Protein AF-A0A9R1TJY7-F1 (afdb_monomer_lite)

pLDDT: mean 78.3, std 16.75, range [35.12, 98.56]

Sequence (113 aa):
MATNDPQNETTELACVEETLMSLEKLDRASPDLWPEQSVNEFIAQNLPPTDQGSWSTALTSDDLNQLHQLGNLTVTSLIAEVKKLHDEAYQLGLEEAKEMTRGKYLNIFKNNK

Radius of gyration: 27.42 Å; chains: 1; bounding box: 50×41×82 Å

Secondary structure (DSSP, 8-state):
-----THHHHHHHHHHHHHT---------------HHHHHHHHHHHPPP----GGGSPPPHHHHHHHHHHHTS-HHHHHHHHHHHHHHHHHHHHHHHHHHHHHHHTTTT----

Organism: NCBI:txid64838

Foldseek 3Di:
DDDDDPVVVVVVVVVVVVVPDDPDDPPPPPPDPDPPPPVVVVCVVPDDPDPPPCVPPPQDPVNVVVVVVLVPDDPVVNVVVVVVVVVVVVVVVVVVVVVVVVCVVVVVPDDDD

InterPro domains:
  IPR018737 Protein LIN52 [PF10044] (20-110)
  IPR018737 Protein LIN52 [PTHR31489] (9-112)

Structure (mmCIF, N/CA/C/O backbone):
data_AF-A0A9R1TJY7-F1
#
_entry.id   AF-A0A9R1TJY7-F1
#
loop_
_atom_site.group_PDB
_atom_site.id
_atom_site.type_symbol
_atom_site.label_atom_id
_atom_site.label_alt_id
_atom_site.label_comp_id
_atom_site.label_asym_id
_atom_site.label_entity_id
_atom_site.label_seq_id
_atom_site.pdbx_PDB_ins_code
_atom_site.Cartn_x
_atom_site.Cartn_y
_atom_site.Cartn_z
_atom_site.occupancy
_atom_site.B_iso_or_equiv
_atom_site.auth_seq_id
_atom_site.au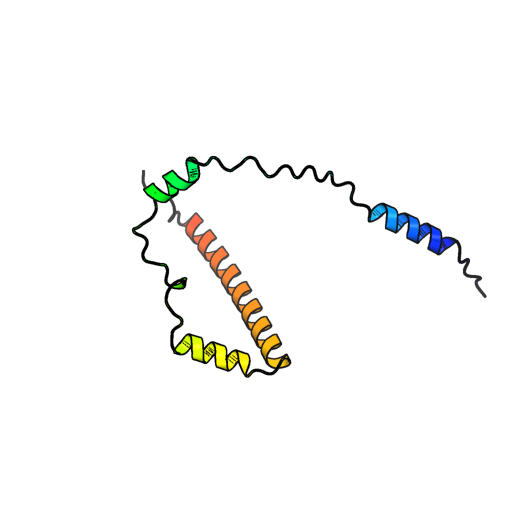th_comp_id
_atom_site.auth_asym_id
_atom_site.auth_atom_id
_atom_site.pdbx_PDB_model_num
ATOM 1 N N . MET A 1 1 ? -26.335 -15.600 -52.153 1.00 35.12 1 MET A N 1
ATOM 2 C CA . MET A 1 1 ? -25.577 -14.334 -52.135 1.00 35.12 1 MET A CA 1
ATOM 3 C C . MET A 1 1 ? -26.470 -13.333 -51.422 1.00 35.12 1 MET A C 1
ATOM 5 O O . MET A 1 1 ? -27.415 -12.855 -52.028 1.00 35.12 1 MET A O 1
ATOM 9 N N . ALA A 1 2 ? -26.311 -13.202 -50.103 1.00 39.84 2 ALA A N 1
ATOM 10 C CA . ALA A 1 2 ? -27.157 -12.333 -49.287 1.00 39.84 2 ALA A CA 1
ATOM 11 C C . ALA A 1 2 ? -26.679 -10.889 -49.467 1.00 39.84 2 ALA A C 1
ATOM 13 O O . ALA A 1 2 ? -25.507 -10.588 -49.251 1.00 39.84 2 ALA A O 1
ATOM 14 N N . THR A 1 3 ? -27.568 -10.037 -49.960 1.00 48.03 3 THR A N 1
ATOM 15 C CA . THR A 1 3 ? -27.356 -8.602 -50.135 1.00 48.03 3 THR A CA 1
ATOM 16 C C . THR A 1 3 ? -27.449 -7.941 -48.762 1.00 48.03 3 THR A C 1
ATOM 18 O O . THR A 1 3 ? -28.542 -7.829 -48.215 1.00 48.03 3 THR A O 1
ATOM 21 N N . ASN A 1 4 ? -26.306 -7.568 -48.181 1.00 53.84 4 ASN A N 1
ATOM 22 C CA . ASN A 1 4 ? -26.259 -6.738 -46.978 1.00 53.84 4 ASN A CA 1
ATOM 23 C C . ASN A 1 4 ? -26.711 -5.321 -47.350 1.00 53.84 4 ASN A C 1
ATOM 25 O O . ASN A 1 4 ? -26.035 -4.645 -48.126 1.00 53.84 4 ASN A O 1
ATOM 29 N N . ASP A 1 5 ? -27.864 -4.911 -46.827 1.00 56.19 5 ASP A N 1
ATOM 30 C CA . ASP A 1 5 ? -28.418 -3.568 -46.987 1.00 56.19 5 ASP A CA 1
ATOM 31 C C . ASP A 1 5 ? -27.690 -2.586 -46.046 1.00 56.19 5 ASP A C 1
ATOM 33 O O . ASP A 1 5 ? -27.774 -2.738 -44.825 1.00 56.19 5 ASP A O 1
ATOM 37 N N . PRO A 1 6 ? -26.995 -1.553 -46.560 1.00 56.09 6 PRO A N 1
ATOM 38 C CA . PRO A 1 6 ? -26.232 -0.608 -45.736 1.00 56.09 6 PRO A CA 1
ATOM 39 C C . PRO A 1 6 ? -27.109 0.341 -44.893 1.00 56.09 6 PRO A C 1
ATOM 41 O O . PRO A 1 6 ? -26.592 1.096 -44.073 1.00 56.09 6 PRO A O 1
ATOM 44 N N . GLN A 1 7 ? -28.436 0.321 -45.064 1.00 52.84 7 GLN A N 1
ATOM 45 C CA . GLN A 1 7 ? -29.358 1.197 -44.325 1.00 52.84 7 GLN A CA 1
ATOM 46 C C . GLN A 1 7 ? -29.675 0.705 -42.901 1.00 52.84 7 GLN A C 1
ATOM 48 O O . GLN A 1 7 ? -30.069 1.511 -42.055 1.00 52.84 7 GLN A O 1
ATOM 53 N N . ASN A 1 8 ? -29.478 -0.586 -42.606 1.00 55.25 8 ASN A N 1
ATOM 54 C CA . ASN A 1 8 ? -29.779 -1.135 -41.281 1.00 55.25 8 ASN A CA 1
ATOM 55 C C . ASN A 1 8 ? -28.752 -0.697 -40.221 1.00 55.25 8 ASN A C 1
ATOM 57 O O . ASN A 1 8 ? -29.132 -0.315 -39.118 1.00 55.25 8 ASN A O 1
ATOM 61 N N . GLU A 1 9 ? -27.464 -0.651 -40.576 1.00 56.22 9 GLU A N 1
ATOM 62 C CA . GLU A 1 9 ? -26.401 -0.257 -39.637 1.00 56.22 9 GLU A CA 1
ATOM 63 C C . GLU A 1 9 ? -26.478 1.227 -39.256 1.00 56.22 9 GLU A C 1
ATOM 65 O O . GLU A 1 9 ? -26.218 1.593 -38.116 1.00 56.22 9 GLU A O 1
ATOM 70 N N . THR A 1 10 ? -26.914 2.096 -40.175 1.00 57.94 10 THR A N 1
ATOM 71 C CA . THR A 1 10 ? -27.036 3.539 -39.888 1.00 57.94 10 THR A CA 1
ATOM 72 C C . THR A 1 10 ? -28.128 3.822 -38.847 1.00 57.94 10 THR A C 1
ATOM 74 O O . THR A 1 10 ? -28.007 4.750 -38.051 1.00 57.94 10 THR A O 1
ATOM 77 N N . THR A 1 11 ? -29.181 2.999 -38.823 1.00 60.34 11 THR A N 1
ATOM 78 C CA . THR A 1 11 ? -30.312 3.150 -37.894 1.00 60.34 11 THR A CA 1
ATOM 79 C C . THR A 1 11 ? -29.969 2.606 -36.502 1.00 60.34 11 THR A C 1
ATOM 81 O O . THR A 1 11 ? -30.319 3.225 -35.499 1.00 60.34 11 THR A O 1
ATOM 84 N N . GLU A 1 12 ? -29.228 1.495 -36.424 1.00 61.81 12 GLU A N 1
ATOM 85 C CA . GLU A 1 12 ? -28.702 0.981 -35.150 1.00 61.81 12 GLU A CA 1
ATOM 86 C C . GLU A 1 12 ? -27.686 1.937 -34.514 1.00 61.81 12 GLU A C 1
ATOM 88 O O . GLU A 1 12 ? -27.738 2.169 -33.307 1.00 61.81 12 GLU A O 1
ATOM 93 N N . LEU A 1 13 ? -26.800 2.542 -35.314 1.00 62.72 13 LEU A N 1
ATOM 94 C CA . LEU A 1 13 ? -25.811 3.502 -34.817 1.00 62.72 13 LEU A CA 1
ATOM 95 C C . LEU A 1 13 ? -26.468 4.750 -34.210 1.00 62.72 13 LEU A C 1
ATOM 97 O O . LEU A 1 13 ? -26.055 5.185 -33.137 1.00 62.72 13 LEU A O 1
ATOM 101 N N . ALA A 1 14 ? -27.528 5.272 -34.836 1.00 66.06 14 ALA A N 1
ATOM 102 C CA . ALA A 1 14 ? -28.286 6.404 -34.301 1.00 66.06 14 ALA A CA 1
ATOM 103 C C . ALA A 1 14 ? -28.976 6.071 -32.960 1.00 66.06 14 ALA A C 1
ATOM 105 O O . ALA A 1 14 ? -29.027 6.906 -32.060 1.00 66.06 14 ALA A O 1
ATOM 106 N N . CYS A 1 15 ? -29.456 4.833 -32.792 1.00 68.19 15 CYS A N 1
ATOM 107 C CA . CYS A 1 15 ? -30.077 4.367 -31.547 1.00 68.19 15 CYS A CA 1
ATOM 108 C C . CYS A 1 15 ? -29.063 4.225 -30.394 1.00 68.19 15 CYS A C 1
ATOM 110 O O . CYS A 1 15 ? -29.378 4.508 -29.232 1.00 68.19 15 CYS A O 1
ATOM 112 N N . VAL A 1 16 ? -27.839 3.781 -30.697 1.00 74.31 16 VAL A N 1
ATOM 113 C CA . VAL A 1 16 ? -26.753 3.695 -29.707 1.00 74.31 16 VAL A CA 1
ATOM 114 C C . VAL A 1 16 ? -26.270 5.091 -29.317 1.00 74.31 16 VAL A C 1
ATOM 116 O O . VAL A 1 16 ? -26.032 5.341 -28.138 1.00 74.31 16 VAL A O 1
ATOM 119 N N . GLU A 1 17 ? -26.175 6.010 -30.279 1.00 73.50 17 GLU A N 1
ATOM 120 C CA . GLU A 1 17 ? -25.793 7.402 -30.034 1.00 73.50 17 GLU A CA 1
ATOM 121 C C . GLU A 1 17 ? -26.778 8.102 -29.088 1.00 73.50 17 GLU A C 1
ATOM 123 O O . GLU A 1 17 ? -26.347 8.732 -28.125 1.00 73.50 17 GLU A O 1
ATOM 128 N N . GLU A 1 18 ? -28.087 7.900 -29.277 1.00 71.62 18 GLU A N 1
ATOM 129 C CA . GLU A 1 18 ? -29.119 8.433 -28.377 1.00 71.62 18 GLU A CA 1
ATOM 130 C C . GLU A 1 18 ? -29.010 7.846 -26.956 1.00 71.62 18 GLU A C 1
ATOM 132 O O . GLU A 1 18 ? -29.157 8.566 -25.969 1.00 71.62 18 GLU A O 1
ATOM 137 N N . THR A 1 19 ? -28.660 6.560 -26.832 1.00 75.38 19 THR A N 1
ATOM 138 C CA . THR A 1 19 ? -28.445 5.895 -25.530 1.00 75.38 19 THR A CA 1
ATOM 139 C C . THR A 1 19 ? -27.168 6.378 -24.822 1.00 75.38 19 THR A C 1
ATOM 141 O O . THR A 1 19 ? -27.077 6.318 -23.596 1.00 75.38 19 THR A O 1
ATOM 144 N N . LEU A 1 20 ? -26.180 6.873 -25.574 1.00 74.19 20 LEU A N 1
ATOM 145 C CA . LEU A 1 20 ? -24.932 7.437 -25.047 1.00 74.19 20 LEU A CA 1
ATOM 146 C C . LEU A 1 20 ? -25.060 8.907 -24.620 1.00 74.19 20 LEU A C 1
ATOM 148 O O . LEU A 1 20 ? -24.130 9.446 -24.013 1.00 74.19 20 LEU A O 1
ATOM 152 N N . MET A 1 21 ? -26.189 9.564 -24.898 1.00 76.50 21 MET A N 1
ATOM 153 C CA . MET A 1 21 ? -26.430 10.927 -24.432 1.00 76.50 21 MET A CA 1
ATOM 154 C C . MET A 1 21 ? -26.751 10.924 -22.933 1.00 76.50 21 MET A C 1
ATOM 156 O O . MET A 1 21 ? -27.785 10.422 -22.493 1.00 76.50 21 MET A O 1
ATOM 160 N N . SER A 1 22 ? -25.879 11.519 -22.116 1.00 70.69 22 SER A N 1
ATOM 161 C CA . SER A 1 22 ? -26.164 11.718 -20.696 1.00 70.69 22 SER A CA 1
ATOM 162 C C . SER A 1 22 ? -27.188 12.844 -20.509 1.00 70.69 22 SER A C 1
ATOM 164 O O . SER A 1 22 ? -26.960 13.995 -20.871 1.00 70.69 22 SER A O 1
ATOM 166 N N . LEU A 1 23 ? -28.331 12.524 -19.895 1.00 77.00 23 LEU A N 1
ATOM 167 C CA . LEU A 1 23 ? -29.363 13.500 -19.500 1.00 77.00 23 LEU A CA 1
ATOM 168 C C . LEU A 1 23 ? -29.100 14.099 -18.102 1.00 77.00 23 LEU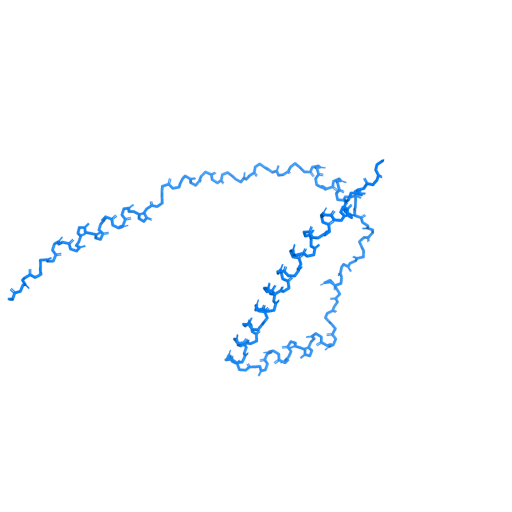 A C 1
ATOM 170 O O . LEU A 1 23 ? -30.019 14.564 -17.424 1.00 77.00 23 LEU A O 1
ATOM 174 N N . GLU A 1 24 ? -27.848 14.054 -17.640 1.00 76.44 24 GLU A N 1
ATOM 175 C CA . GLU A 1 24 ? -27.424 14.610 -16.356 1.00 76.44 24 GLU A CA 1
ATOM 176 C C . GLU A 1 24 ? -27.626 16.129 -16.354 1.00 76.44 24 GLU A C 1
ATOM 178 O O . GLU A 1 24 ? -27.055 16.860 -17.163 1.00 76.44 24 GLU A O 1
ATOM 183 N N . LYS A 1 25 ? -28.416 16.631 -15.400 1.00 74.69 25 LYS A N 1
ATOM 184 C CA . LYS A 1 25 ? -28.410 18.056 -15.080 1.00 74.69 25 LYS A CA 1
ATOM 185 C C . LYS A 1 25 ? -27.137 18.336 -14.290 1.00 74.69 25 LYS A C 1
ATOM 187 O O . LYS A 1 25 ? -27.051 17.967 -13.122 1.00 74.69 25 LYS A O 1
ATOM 192 N N . LEU A 1 26 ? -26.169 18.996 -14.924 1.00 64.06 26 LEU A N 1
ATOM 193 C CA . LEU A 1 26 ? -24.967 19.543 -14.286 1.00 64.06 26 LEU A CA 1
ATOM 194 C C . LEU A 1 26 ? -25.326 20.731 -13.378 1.00 64.06 26 LEU A C 1
ATOM 196 O O . LEU A 1 26 ? -24.762 21.815 -13.513 1.00 64.06 26 LEU A O 1
ATOM 200 N N . ASP A 1 27 ? -26.256 20.539 -12.442 1.00 69.00 27 ASP A N 1
ATOM 201 C CA . ASP A 1 27 ? -26.567 21.502 -11.384 1.00 69.00 27 ASP A CA 1
ATOM 202 C C . ASP A 1 27 ? -25.466 21.412 -10.315 1.00 69.00 27 ASP A C 1
ATOM 204 O O . ASP A 1 27 ? -25.663 21.055 -9.156 1.00 69.00 27 ASP A O 1
ATOM 208 N N . ARG A 1 28 ? -24.233 21.651 -10.771 1.00 67.62 28 ARG A N 1
ATOM 209 C CA . A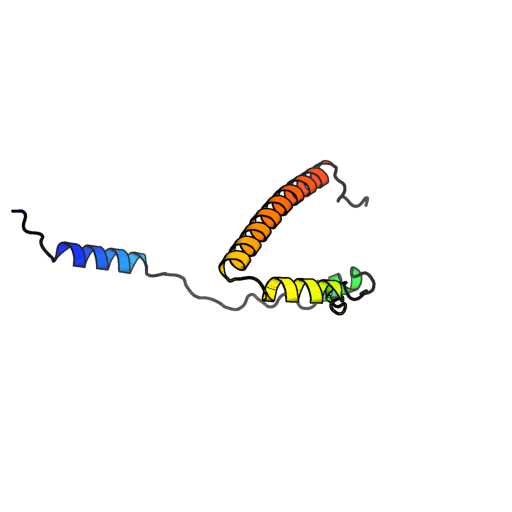RG A 1 28 ? -23.009 21.677 -9.977 1.00 67.62 28 ARG A CA 1
ATOM 210 C C . ARG A 1 28 ? -22.883 23.028 -9.291 1.00 67.62 28 ARG A C 1
ATOM 212 O O . ARG A 1 28 ? -21.840 23.675 -9.381 1.00 67.62 28 ARG A O 1
ATOM 219 N N . ALA A 1 29 ? -23.932 23.462 -8.597 1.00 65.12 29 ALA A N 1
ATOM 220 C CA . ALA A 1 29 ? -23.683 24.368 -7.493 1.00 65.12 29 ALA A CA 1
ATOM 221 C C . ALA A 1 29 ? -22.685 23.637 -6.587 1.00 65.12 29 ALA A C 1
ATOM 223 O O . ALA A 1 29 ? -22.934 22.497 -6.184 1.00 65.12 29 ALA A O 1
ATOM 224 N N . SER A 1 30 ? -21.508 24.233 -6.372 1.00 63.12 30 SER A N 1
ATOM 225 C CA . SER A 1 30 ? -20.563 23.722 -5.383 1.00 63.12 30 SER A CA 1
ATOM 226 C C . SER A 1 30 ? -21.357 23.418 -4.112 1.00 63.12 30 SER A C 1
ATOM 228 O O . SER A 1 30 ? -22.187 24.254 -3.745 1.00 63.12 30 SER A O 1
ATOM 230 N N . PRO A 1 31 ? -21.164 22.248 -3.475 1.00 66.12 31 PRO A N 1
ATOM 231 C CA . PRO A 1 31 ? -21.818 21.953 -2.208 1.00 66.12 31 PRO A CA 1
ATOM 232 C C . PRO A 1 31 ? -21.694 23.169 -1.291 1.00 66.12 31 PRO A C 1
ATOM 234 O O . PRO A 1 31 ? -20.614 23.773 -1.263 1.00 66.12 31 PRO A O 1
ATOM 237 N N . ASP A 1 32 ? -22.787 23.542 -0.612 1.00 67.69 32 ASP A N 1
ATOM 238 C CA . ASP A 1 32 ? -22.784 24.625 0.378 1.00 67.69 32 ASP A CA 1
ATOM 239 C C . ASP A 1 32 ? -21.501 24.511 1.200 1.00 67.69 32 ASP A C 1
ATOM 241 O O . ASP A 1 32 ? -21.175 23.413 1.670 1.00 67.69 32 ASP A O 1
ATOM 245 N N . LEU A 1 33 ? -20.737 25.612 1.273 1.00 61.00 33 LEU A N 1
ATOM 246 C CA . LEU A 1 33 ? -19.465 25.658 1.989 1.00 61.00 33 LEU A CA 1
ATOM 247 C C . LEU A 1 33 ? -19.639 24.905 3.307 1.00 61.00 33 LEU A C 1
ATOM 249 O O . LEU A 1 33 ? -20.531 25.230 4.096 1.00 61.00 33 LEU A O 1
ATOM 253 N N . TRP A 1 34 ? -18.797 23.895 3.529 1.00 62.22 34 TRP A N 1
ATOM 254 C CA . TRP A 1 34 ? -18.747 23.200 4.807 1.00 62.22 34 TRP A CA 1
ATOM 255 C C . TRP A 1 34 ? -18.729 24.252 5.921 1.00 62.22 34 TRP A C 1
ATOM 257 O O . TRP A 1 34 ? -17.950 25.202 5.811 1.00 62.22 34 TRP A O 1
ATOM 267 N N . PRO A 1 35 ? -19.582 24.144 6.956 1.00 64.56 35 PRO A N 1
ATOM 268 C CA . PRO A 1 35 ? -19.672 25.174 7.978 1.00 64.56 35 PRO A CA 1
ATOM 269 C C . PRO A 1 35 ? -18.284 25.434 8.572 1.00 64.56 35 PRO A C 1
ATOM 271 O O . PRO A 1 35 ? -17.727 24.565 9.251 1.00 64.56 35 PRO A O 1
ATOM 274 N N . GLU A 1 36 ? -17.755 26.635 8.300 1.00 60.69 36 GLU A N 1
ATOM 275 C CA . GLU A 1 36 ? -16.382 27.099 8.589 1.00 60.69 36 GLU A CA 1
ATOM 276 C C . GLU A 1 36 ? -15.929 26.805 10.025 1.00 60.69 36 GLU A C 1
ATOM 278 O O . GLU A 1 36 ? -14.751 26.586 10.302 1.00 60.69 36 GLU A O 1
ATOM 283 N N . GLN A 1 37 ? -16.881 26.787 10.954 1.00 60.69 37 GLN A N 1
ATOM 284 C CA . GLN A 1 37 ? -16.623 26.733 12.388 1.00 60.69 37 GLN A CA 1
ATOM 285 C C . GLN A 1 37 ? -16.638 25.306 12.953 1.00 60.69 37 GLN A C 1
ATOM 287 O O . GLN A 1 37 ? -16.136 25.078 14.045 1.00 60.69 37 GLN A O 1
ATOM 292 N N . SER A 1 38 ? -17.180 24.321 12.229 1.00 60.75 38 SER A N 1
ATOM 293 C CA . SER A 1 38 ? -17.415 22.985 12.804 1.00 60.75 38 SER A CA 1
ATOM 294 C C . SER A 1 38 ? -16.171 22.094 12.806 1.00 60.75 38 SER A C 1
ATOM 296 O O . SER A 1 38 ? -15.877 21.428 13.796 1.00 60.75 38 SER A O 1
ATOM 298 N N . VAL A 1 39 ? -15.417 22.102 11.709 1.00 63.03 39 VAL A N 1
ATOM 299 C CA . VAL A 1 39 ? -14.232 21.253 11.552 1.00 63.03 39 VAL A CA 1
ATOM 300 C C . VAL A 1 39 ? -13.009 21.873 12.209 1.00 63.03 39 VAL A C 1
ATOM 302 O O . VAL A 1 39 ? -12.289 21.169 12.905 1.00 63.03 39 VAL A O 1
ATOM 305 N N . ASN A 1 40 ? -12.802 23.184 12.075 1.00 67.81 40 ASN A N 1
ATOM 306 C CA . ASN A 1 40 ? -11.622 23.856 12.622 1.00 67.81 40 ASN A CA 1
ATOM 307 C C . ASN A 1 40 ? -11.581 23.812 14.156 1.00 67.81 40 ASN A C 1
ATOM 309 O O . ASN A 1 40 ? -10.532 23.537 14.734 1.00 67.81 40 ASN A O 1
ATOM 313 N N . GLU A 1 41 ? -12.721 24.019 14.821 1.00 69.81 41 GLU A N 1
ATOM 314 C CA . GLU A 1 41 ? -12.802 23.968 16.283 1.00 69.81 41 GLU A CA 1
ATOM 315 C C . GLU A 1 41 ? -12.680 22.534 16.816 1.00 69.81 41 GLU A C 1
ATOM 317 O O . GLU A 1 41 ? -11.966 22.289 17.789 1.00 69.81 41 GLU A O 1
ATOM 322 N N . PHE A 1 42 ? -13.284 21.559 16.129 1.00 68.88 42 PHE A N 1
ATOM 323 C CA . PHE A 1 42 ? -13.109 20.144 16.454 1.00 68.88 42 PHE A CA 1
ATOM 324 C C . PHE A 1 42 ? -11.647 19.701 16.297 1.00 68.88 42 PHE A C 1
ATOM 326 O O . PHE A 1 42 ? -11.106 19.035 17.178 1.00 68.88 42 PHE A O 1
ATOM 333 N N . ILE A 1 43 ? -10.993 20.103 15.206 1.00 68.56 43 ILE A N 1
ATOM 334 C CA . ILE A 1 43 ? -9.581 19.827 14.931 1.00 68.56 43 ILE A CA 1
ATOM 335 C C . ILE A 1 43 ? -8.699 20.475 16.008 1.00 68.56 43 ILE A C 1
ATOM 337 O O . ILE A 1 43 ? -7.853 19.798 16.579 1.00 68.56 43 ILE A O 1
ATOM 341 N N . ALA A 1 44 ? -8.933 21.739 16.368 1.00 69.31 44 ALA A N 1
ATOM 342 C CA . ALA A 1 44 ? -8.166 22.426 17.410 1.00 69.31 44 ALA A CA 1
ATOM 343 C C . ALA A 1 44 ? -8.319 21.791 18.805 1.00 69.31 44 ALA A C 1
ATOM 345 O O . ALA A 1 44 ? -7.363 21.770 19.576 1.00 69.31 44 ALA A O 1
ATOM 346 N N . GLN A 1 45 ? -9.502 21.262 19.133 1.00 70.81 45 GLN A N 1
ATOM 347 C CA . GLN A 1 45 ? -9.767 20.622 20.427 1.00 70.81 45 GLN A CA 1
ATOM 348 C C . GLN A 1 45 ? -9.261 19.173 20.513 1.00 70.81 45 GLN A C 1
ATOM 350 O O . GLN A 1 45 ? -9.047 18.680 21.619 1.00 70.81 45 GLN A O 1
ATOM 355 N N . ASN A 1 46 ? -9.086 18.486 19.377 1.00 69.38 46 ASN A N 1
ATOM 356 C CA . ASN A 1 46 ? 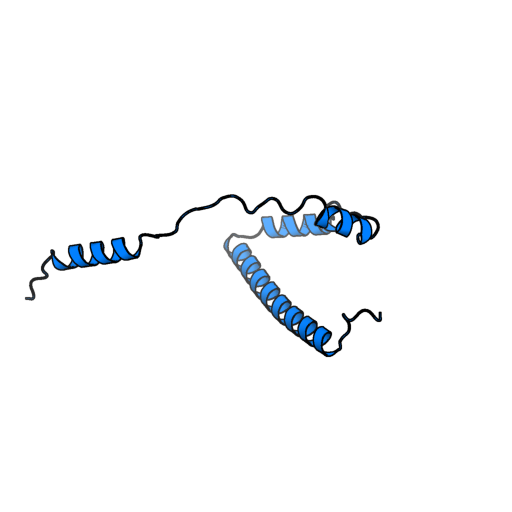-8.752 17.056 19.335 1.00 69.38 46 ASN A CA 1
ATOM 357 C C . ASN A 1 46 ? -7.391 16.744 18.691 1.00 69.38 46 ASN A C 1
ATOM 359 O O . ASN A 1 46 ? -6.973 15.586 18.712 1.00 69.38 46 ASN A O 1
ATOM 363 N N . LEU A 1 47 ? -6.691 17.731 18.124 1.00 63.34 47 LEU A N 1
ATOM 364 C CA . LEU A 1 47 ? -5.333 17.531 17.630 1.00 63.34 47 LEU A CA 1
ATOM 365 C C . LEU A 1 47 ? -4.360 17.394 18.813 1.00 63.34 47 LEU A C 1
ATOM 367 O O . LEU A 1 47 ? -4.259 18.316 19.628 1.00 63.34 47 LEU A O 1
ATOM 371 N N . PRO A 1 48 ? -3.587 16.297 18.904 1.00 61.03 48 PRO A N 1
ATOM 372 C CA . PRO A 1 48 ? -2.362 16.310 19.698 1.00 61.03 48 PRO A CA 1
ATOM 373 C C . PRO A 1 48 ? -1.412 17.401 19.160 1.00 61.03 48 PRO A C 1
ATOM 375 O O . PRO A 1 48 ? -1.569 17.812 18.005 1.00 61.03 48 PRO A O 1
ATOM 378 N N . PRO A 1 49 ? -0.439 17.897 19.957 1.00 61.53 49 PRO A N 1
ATOM 379 C CA . PRO A 1 49 ? 0.556 18.844 19.458 1.00 61.53 49 PRO A CA 1
ATOM 380 C C . PRO A 1 49 ? 1.131 18.296 18.154 1.00 61.53 49 PRO A C 1
ATOM 382 O O . PRO A 1 49 ? 1.562 17.146 18.115 1.00 61.53 49 PRO A O 1
ATOM 385 N N . THR A 1 50 ? 1.033 19.091 17.086 1.00 57.12 50 THR A N 1
ATOM 386 C CA . THR A 1 50 ? 1.492 18.734 15.744 1.00 57.12 50 THR A CA 1
ATOM 387 C C . THR A 1 50 ? 2.995 18.485 15.781 1.00 57.12 50 THR A C 1
ATOM 389 O O . THR A 1 50 ? 3.793 19.368 15.470 1.00 57.12 50 THR A O 1
ATOM 392 N N . ASP A 1 51 ? 3.392 17.271 16.143 1.00 57.03 51 ASP A N 1
ATOM 393 C CA . ASP A 1 51 ? 4.612 16.693 15.624 1.00 57.03 51 ASP A CA 1
ATOM 394 C C . ASP A 1 51 ? 4.379 16.612 14.123 1.00 57.03 51 ASP A C 1
ATOM 396 O O . ASP A 1 51 ? 3.451 15.951 13.648 1.00 57.03 51 ASP A O 1
ATOM 400 N N . GLN A 1 52 ? 5.153 17.401 13.382 1.00 59.88 52 GLN A N 1
ATOM 401 C CA . GLN A 1 52 ? 5.232 17.324 11.935 1.00 59.88 52 GLN A CA 1
ATOM 402 C C . GLN A 1 52 ? 5.279 15.846 11.546 1.00 59.88 52 GLN A C 1
ATOM 404 O O . GLN A 1 52 ? 6.256 15.158 11.837 1.00 59.88 52 GLN A O 1
ATOM 409 N N . GLY A 1 53 ? 4.178 15.338 10.976 1.00 58.41 53 GLY A N 1
ATOM 410 C CA . GLY A 1 53 ? 4.056 13.919 10.663 1.00 58.41 53 GLY A CA 1
ATOM 411 C C . GLY A 1 53 ? 5.267 13.489 9.846 1.00 58.41 53 GLY A C 1
ATOM 412 O O . GLY A 1 53 ? 5.756 14.273 9.032 1.00 58.41 53 GLY A O 1
ATOM 413 N N . SER A 1 54 ? 5.764 12.272 10.060 1.00 61.00 54 SER A N 1
ATOM 414 C CA . SER A 1 54 ? 6.995 11.758 9.437 1.00 61.00 54 SER A CA 1
ATOM 415 C C . SER A 1 54 ? 7.078 12.003 7.920 1.00 61.00 54 SER A C 1
ATOM 417 O O . SER A 1 54 ? 8.164 12.213 7.399 1.00 61.00 54 SER A O 1
ATOM 419 N N . TRP A 1 55 ? 5.939 12.108 7.234 1.00 61.25 55 TRP A N 1
ATOM 420 C CA . TRP A 1 55 ? 5.764 12.533 5.836 1.00 61.25 55 TRP A CA 1
ATOM 421 C C . TRP A 1 55 ? 6.377 13.892 5.454 1.00 61.25 55 TRP A C 1
ATOM 423 O O . TRP A 1 55 ? 6.658 14.136 4.287 1.00 61.25 55 TRP A O 1
ATOM 433 N N . SER A 1 56 ? 6.539 14.794 6.421 1.00 62.16 56 SER A N 1
ATOM 434 C CA . SER A 1 56 ? 7.166 16.113 6.259 1.00 62.16 56 SER A CA 1
ATOM 435 C C . SER A 1 56 ? 8.649 16.120 6.639 1.00 62.16 56 SER A C 1
ATOM 437 O O . SER A 1 56 ? 9.316 17.150 6.529 1.00 62.16 56 SER A O 1
ATOM 439 N N . THR A 1 57 ? 9.176 14.965 7.056 1.00 72.19 57 THR A N 1
ATOM 440 C CA . THR A 1 57 ? 10.611 14.765 7.267 1.00 72.19 57 THR A CA 1
ATOM 441 C C . THR A 1 57 ? 11.302 14.712 5.909 1.00 72.19 57 THR A C 1
ATOM 443 O O . THR A 1 57 ? 10.757 14.187 4.939 1.00 72.19 57 THR A O 1
ATOM 446 N N . ALA A 1 58 ? 12.507 15.275 5.826 1.00 81.12 58 ALA A N 1
ATOM 447 C CA . ALA A 1 58 ? 13.326 15.168 4.625 1.00 81.12 58 ALA A CA 1
ATOM 448 C C . ALA A 1 58 ? 13.549 13.691 4.257 1.00 81.12 58 ALA A C 1
ATOM 450 O O . ALA A 1 58 ? 13.713 12.855 5.148 1.00 81.12 58 ALA A O 1
ATOM 451 N N . LEU A 1 59 ? 13.583 13.393 2.952 1.00 84.88 59 LEU A N 1
ATOM 452 C CA . LEU A 1 59 ? 13.882 12.051 2.452 1.00 84.88 59 LEU A CA 1
ATOM 453 C C . LEU A 1 59 ? 15.184 11.548 3.073 1.00 84.88 59 LEU A C 1
ATOM 455 O O . LEU A 1 59 ? 16.210 12.238 3.047 1.00 84.88 59 LEU A O 1
ATOM 459 N N . THR A 1 60 ? 15.134 10.346 3.633 1.00 89.69 60 THR A N 1
ATOM 460 C CA . THR A 1 60 ? 16.316 9.704 4.192 1.00 89.69 60 THR A CA 1
ATOM 461 C C . THR A 1 60 ? 17.265 9.290 3.066 1.00 89.69 60 THR A C 1
ATOM 463 O O . THR A 1 60 ? 16.895 9.217 1.890 1.00 89.69 60 THR A O 1
ATOM 466 N N . SER A 1 61 ? 18.520 8.993 3.414 1.00 90.88 61 SER A N 1
ATOM 467 C CA . SER A 1 61 ? 19.468 8.463 2.427 1.00 90.88 61 SER A CA 1
ATOM 468 C C . SER A 1 61 ? 18.971 7.156 1.800 1.00 90.88 61 SER A C 1
ATOM 470 O O . SER A 1 61 ? 19.286 6.884 0.642 1.00 90.88 61 SER A O 1
ATOM 472 N N . ASP A 1 62 ? 18.204 6.360 2.544 1.00 91.88 62 ASP A N 1
ATOM 473 C CA . ASP A 1 62 ? 17.650 5.101 2.058 1.00 91.88 62 ASP A CA 1
ATOM 474 C C . ASP A 1 62 ? 16.519 5.344 1.054 1.00 91.88 62 ASP A C 1
ATOM 476 O O . ASP A 1 62 ? 16.499 4.701 0.004 1.00 91.88 62 ASP A O 1
ATOM 480 N N . ASP A 1 63 ? 15.658 6.337 1.299 1.00 91.75 63 ASP A N 1
ATOM 481 C CA . ASP A 1 63 ? 14.594 6.726 0.362 1.00 91.75 63 ASP A CA 1
ATOM 482 C C . ASP A 1 63 ? 15.177 7.207 -0.975 1.00 91.75 63 ASP A C 1
ATOM 484 O O . ASP A 1 63 ? 14.713 6.817 -2.049 1.00 91.75 63 ASP A O 1
ATOM 488 N N . LEU A 1 64 ? 16.250 8.008 -0.928 1.00 93.56 64 LEU A N 1
ATOM 489 C CA . LEU A 1 64 ? 16.964 8.447 -2.132 1.00 93.56 64 LEU A CA 1
ATOM 490 C C . LEU A 1 64 ? 17.586 7.267 -2.890 1.00 93.56 64 LEU A C 1
ATOM 492 O O . LEU A 1 64 ? 17.521 7.212 -4.121 1.00 93.56 64 LEU A O 1
ATOM 496 N N . ASN A 1 65 ? 18.146 6.292 -2.171 1.00 94.25 65 ASN A N 1
ATOM 497 C CA . ASN A 1 65 ? 18.680 5.076 -2.781 1.00 94.25 65 ASN A CA 1
ATOM 498 C C . ASN A 1 65 ? 17.579 4.231 -3.437 1.00 94.25 65 ASN A C 1
ATOM 500 O O . ASN A 1 65 ? 17.808 3.666 -4.507 1.00 94.25 65 ASN A O 1
ATOM 504 N N . GLN A 1 66 ? 16.395 4.128 -2.831 1.00 92.50 66 GLN A N 1
ATOM 505 C CA . GLN A 1 66 ? 15.254 3.426 -3.428 1.00 92.50 66 GLN A CA 1
ATOM 506 C C . GLN A 1 66 ? 14.745 4.145 -4.680 1.00 92.50 66 GLN A C 1
ATOM 508 O O . GLN A 1 66 ? 14.507 3.503 -5.703 1.00 92.50 66 GLN A O 1
ATOM 513 N N . LEU A 1 67 ? 14.666 5.478 -4.646 1.00 92.75 67 LEU A N 1
ATOM 514 C CA . LEU A 1 67 ? 14.279 6.281 -5.804 1.00 92.75 67 LEU A CA 1
ATOM 515 C C . LEU A 1 67 ? 15.240 6.074 -6.984 1.00 92.75 67 LEU A C 1
ATOM 517 O O . LEU A 1 67 ? 14.801 5.868 -8.115 1.00 92.75 67 LEU A O 1
ATOM 521 N N . HIS A 1 68 ? 16.549 6.074 -6.724 1.00 93.81 68 HIS A N 1
ATOM 522 C CA . HIS A 1 68 ? 17.552 5.790 -7.751 1.00 93.81 68 HIS A CA 1
ATOM 523 C C . HIS A 1 68 ? 17.437 4.364 -8.302 1.00 93.81 68 HIS A C 1
ATOM 525 O O . HIS A 1 68 ? 17.566 4.163 -9.508 1.00 93.81 68 HIS A O 1
ATOM 531 N N . GLN A 1 69 ? 17.170 3.372 -7.448 1.00 93.25 69 GLN A N 1
ATOM 532 C CA . GLN A 1 69 ? 16.949 1.995 -7.894 1.00 93.25 69 GLN A CA 1
ATOM 533 C C . GLN A 1 69 ? 15.747 1.899 -8.835 1.00 93.25 69 GLN A C 1
ATOM 535 O O . GLN A 1 69 ? 15.878 1.310 -9.905 1.00 93.25 69 GLN A O 1
ATOM 540 N N . LEU A 1 70 ? 14.623 2.534 -8.487 1.00 91.44 70 LEU A N 1
ATOM 541 C CA . LEU A 1 70 ? 13.421 2.577 -9.322 1.00 91.44 70 LEU A CA 1
ATOM 542 C C . LEU A 1 70 ? 13.668 3.296 -10.657 1.00 91.44 70 LEU A C 1
ATOM 544 O O . LEU A 1 70 ? 13.225 2.817 -11.698 1.00 91.44 70 LEU A O 1
ATOM 548 N N . GLY A 1 71 ? 14.413 4.407 -10.645 1.00 92.38 71 GLY A N 1
ATOM 549 C CA . GLY A 1 71 ? 14.759 5.165 -11.853 1.00 92.38 71 GLY A CA 1
ATOM 550 C C . GLY A 1 71 ? 15.673 4.414 -12.828 1.00 92.38 71 GLY A C 1
ATOM 551 O O . GLY A 1 71 ? 15.631 4.670 -14.029 1.00 92.38 71 GLY A O 1
ATOM 552 N N . ASN A 1 72 ? 16.462 3.459 -12.331 1.00 94.50 72 ASN A N 1
ATOM 553 C CA . ASN A 1 72 ? 17.357 2.633 -13.145 1.00 94.50 72 ASN A CA 1
ATOM 554 C C . ASN A 1 72 ? 16.669 1.395 -13.748 1.00 94.50 72 ASN A C 1
ATOM 556 O O . ASN A 1 72 ? 17.298 0.652 -14.507 1.00 94.50 72 ASN A O 1
ATOM 560 N N . LEU A 1 73 ? 15.401 1.134 -13.412 1.00 93.62 73 LEU A N 1
ATOM 561 C CA . LEU A 1 73 ? 14.663 -0.005 -13.947 1.00 93.62 73 LEU A CA 1
ATOM 562 C C . LEU A 1 73 ? 14.291 0.207 -15.416 1.00 93.62 73 LEU A C 1
ATOM 564 O O . LEU A 1 73 ? 13.970 1.305 -15.867 1.00 93.62 73 LEU A O 1
ATOM 568 N N . THR A 1 74 ? 14.259 -0.891 -16.170 1.00 95.62 74 THR 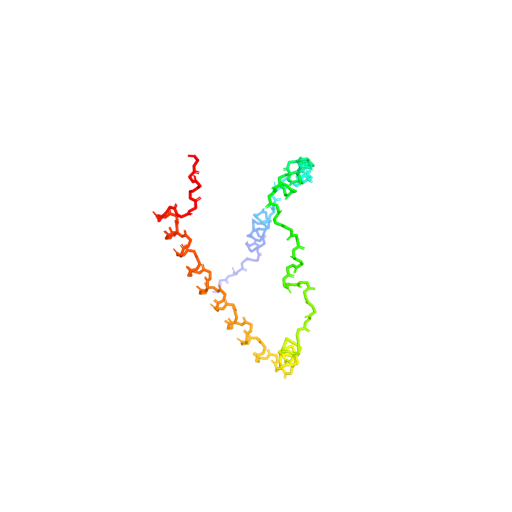A N 1
ATOM 569 C CA . THR A 1 74 ? 13.639 -0.881 -17.500 1.00 95.62 74 THR A CA 1
ATOM 570 C C . THR A 1 74 ? 12.128 -0.682 -17.373 1.00 95.62 74 THR A C 1
ATOM 572 O O . THR A 1 74 ? 11.536 -1.056 -16.361 1.00 95.62 74 THR A O 1
ATOM 575 N N . VAL A 1 75 ? 11.475 -0.164 -18.417 1.00 94.88 75 VAL A N 1
ATOM 576 C CA . VAL A 1 75 ? 10.015 0.060 -18.420 1.00 94.88 75 VAL A CA 1
ATOM 577 C C . VAL A 1 75 ? 9.243 -1.215 -18.058 1.00 94.88 75 VAL A C 1
ATOM 579 O O . VAL A 1 75 ? 8.302 -1.168 -17.273 1.00 94.88 75 VAL A O 1
ATOM 582 N N . THR A 1 76 ? 9.664 -2.375 -18.567 1.00 96.12 76 THR A N 1
ATOM 583 C CA . THR A 1 76 ? 9.022 -3.662 -18.264 1.00 96.12 76 THR A CA 1
ATOM 584 C C . THR A 1 76 ? 9.197 -4.062 -16.798 1.00 96.12 76 THR A C 1
ATOM 586 O O . THR A 1 76 ? 8.240 -4.515 -16.173 1.00 96.12 76 THR A O 1
ATOM 589 N N . SER A 1 77 ? 10.391 -3.866 -16.230 1.00 94.75 77 SER A N 1
ATOM 590 C CA . SER A 1 77 ? 10.653 -4.122 -14.807 1.00 94.75 77 SER A CA 1
ATOM 591 C C . SER A 1 77 ? 9.874 -3.166 -13.904 1.00 94.75 77 SER A C 1
ATOM 593 O O . SER A 1 77 ? 9.326 -3.598 -12.897 1.00 94.75 77 SER A O 1
ATOM 595 N N . LEU A 1 78 ? 9.766 -1.893 -14.288 1.00 95.75 78 LEU A N 1
ATOM 596 C CA . LEU A 1 78 ? 8.983 -0.900 -13.558 1.00 95.75 78 LEU A CA 1
ATOM 597 C C . LEU A 1 78 ? 7.495 -1.272 -13.529 1.00 95.75 78 LEU A C 1
ATOM 599 O O . LEU A 1 78 ? 6.877 -1.235 -12.472 1.00 95.75 78 LEU A O 1
ATOM 603 N N . ILE A 1 79 ? 6.927 -1.695 -14.664 1.00 96.44 79 ILE A N 1
ATOM 604 C CA . ILE A 1 79 ? 5.534 -2.168 -14.732 1.00 96.44 79 ILE A CA 1
ATOM 605 C C . ILE A 1 79 ? 5.320 -3.384 -13.820 1.00 96.44 79 ILE A C 1
ATOM 607 O O . ILE A 1 79 ? 4.293 -3.475 -13.146 1.00 96.44 79 ILE A O 1
ATOM 611 N N . ALA A 1 80 ? 6.279 -4.314 -13.779 1.00 96.75 80 ALA A N 1
ATOM 612 C CA . ALA A 1 80 ? 6.206 -5.470 -12.891 1.00 96.75 80 ALA A CA 1
ATOM 613 C C . ALA A 1 80 ? 6.231 -5.060 -11.408 1.00 96.75 80 ALA A C 1
ATOM 615 O O . ALA A 1 80 ? 5.436 -5.584 -10.629 1.00 96.75 80 ALA A O 1
ATOM 616 N N . GLU A 1 81 ? 7.075 -4.095 -11.031 1.00 95.94 81 GLU A N 1
ATOM 617 C CA . GLU A 1 81 ? 7.140 -3.594 -9.653 1.00 95.94 81 GLU A CA 1
ATOM 618 C C . GLU A 1 81 ? 5.859 -2.842 -9.260 1.00 95.94 81 GLU A C 1
ATOM 620 O O . GLU A 1 81 ? 5.327 -3.061 -8.175 1.00 95.94 81 GLU A O 1
ATOM 625 N N . VAL A 1 82 ? 5.290 -2.039 -10.168 1.00 96.69 82 VAL A N 1
ATOM 626 C CA . VAL A 1 82 ? 3.990 -1.377 -9.952 1.00 96.69 82 VAL A CA 1
ATOM 627 C C . VAL A 1 82 ? 2.884 -2.407 -9.729 1.00 96.69 82 VAL A C 1
ATOM 629 O O . VAL A 1 82 ? 2.073 -2.253 -8.818 1.00 96.69 82 VAL A O 1
ATOM 632 N N . LYS A 1 83 ? 2.856 -3.481 -10.527 1.00 98.06 83 LYS A N 1
ATOM 633 C CA . LYS A 1 83 ? 1.878 -4.559 -10.350 1.00 98.06 83 LYS A CA 1
ATOM 634 C C . LYS A 1 83 ? 2.052 -5.265 -9.006 1.00 98.06 83 LYS A C 1
ATOM 636 O O . LYS A 1 83 ? 1.069 -5.498 -8.313 1.00 98.06 83 LYS A O 1
ATOM 641 N N . LYS A 1 84 ? 3.291 -5.576 -8.627 1.00 97.50 84 LYS A N 1
ATOM 642 C CA . LYS A 1 84 ? 3.598 -6.188 -7.333 1.00 97.50 84 LYS A CA 1
ATOM 643 C C . LYS A 1 84 ? 3.111 -5.311 -6.174 1.00 97.50 84 LYS A C 1
ATOM 645 O O . LYS A 1 84 ? 2.439 -5.821 -5.286 1.00 97.50 84 LYS A O 1
ATOM 650 N N . LEU A 1 85 ? 3.393 -4.007 -6.215 1.00 97.75 85 LEU A N 1
ATOM 651 C CA . LEU A 1 85 ? 2.951 -3.063 -5.187 1.00 97.75 85 LEU A CA 1
ATOM 652 C C . LEU A 1 85 ? 1.421 -2.961 -5.123 1.00 97.75 85 LEU A C 1
ATOM 654 O O . LEU A 1 85 ? 0.851 -2.903 -4.038 1.00 97.75 85 LEU A O 1
ATOM 658 N N . HIS A 1 86 ? 0.749 -2.967 -6.276 1.00 98.25 86 HIS A N 1
ATOM 659 C CA . HIS A 1 86 ? -0.710 -3.008 -6.344 1.00 98.25 86 HIS A CA 1
ATOM 660 C C . HIS A 1 86 ? -1.274 -4.262 -5.658 1.00 98.25 86 HIS A C 1
ATOM 662 O O . HIS A 1 86 ? -2.199 -4.165 -4.851 1.00 98.25 86 HIS A O 1
ATOM 668 N N . ASP A 1 87 ? -0.710 -5.432 -5.959 1.00 98.31 87 ASP A N 1
ATOM 669 C CA . ASP A 1 87 ? -1.163 -6.697 -5.384 1.00 98.31 87 ASP A CA 1
ATOM 670 C C . ASP A 1 87 ? -0.922 -6.733 -3.863 1.00 98.31 87 ASP A C 1
ATOM 672 O O . ASP A 1 87 ? -1.786 -7.186 -3.113 1.00 98.31 87 ASP A O 1
ATOM 676 N N . GLU A 1 88 ? 0.205 -6.191 -3.394 1.00 98.31 88 GLU A N 1
ATOM 677 C CA . GLU A 1 88 ? 0.523 -6.058 -1.968 1.00 98.31 88 GLU A CA 1
ATOM 678 C C . GLU A 1 88 ? -0.430 -5.095 -1.247 1.00 98.31 88 GLU A C 1
ATOM 680 O O . GLU A 1 88 ? -0.997 -5.451 -0.213 1.00 98.31 88 GLU A O 1
ATOM 685 N N . ALA A 1 89 ? -0.689 -3.916 -1.820 1.00 98.31 89 ALA A N 1
ATOM 686 C CA . ALA A 1 89 ? -1.635 -2.950 -1.265 1.00 98.31 89 ALA A CA 1
ATOM 687 C C . ALA A 1 89 ? -3.052 -3.537 -1.155 1.00 98.31 89 ALA A C 1
ATOM 689 O O . ALA A 1 89 ? -3.750 -3.308 -0.166 1.00 98.31 89 ALA A O 1
ATOM 690 N N . TYR A 1 90 ? -3.465 -4.341 -2.139 1.00 98.50 90 TYR A N 1
ATOM 691 C CA . TYR A 1 90 ? -4.742 -5.045 -2.091 1.00 98.50 90 TYR A CA 1
ATOM 692 C C . TYR A 1 90 ? -4.795 -6.066 -0.943 1.00 98.50 90 TYR A C 1
ATOM 694 O O . TYR A 1 90 ? -5.772 -6.082 -0.194 1.00 98.50 90 TYR A O 1
ATOM 702 N N . GLN A 1 91 ? -3.753 -6.891 -0.769 1.00 98.56 91 GLN A N 1
ATOM 703 C CA . GLN A 1 91 ? -3.696 -7.851 0.343 1.00 98.56 91 GLN A CA 1
ATOM 704 C C . GLN A 1 91 ? -3.732 -7.144 1.702 1.00 98.56 91 GLN A C 1
ATOM 706 O O . GLN A 1 91 ? -4.538 -7.514 2.556 1.00 98.56 91 GLN A O 1
ATOM 711 N N . LEU A 1 92 ? -2.939 -6.083 1.874 1.00 98.44 92 LEU A N 1
ATOM 712 C CA . LEU A 1 92 ? -2.934 -5.282 3.098 1.00 98.44 92 LEU A CA 1
ATOM 713 C C . LEU A 1 92 ? -4.314 -4.684 3.394 1.00 98.44 92 LEU A C 1
ATOM 715 O O . LEU A 1 92 ? -4.772 -4.746 4.531 1.00 98.44 92 LEU A O 1
ATOM 719 N N . GLY A 1 93 ? -5.020 -4.182 2.377 1.00 98.19 93 GLY A N 1
ATOM 720 C CA . GLY A 1 93 ? -6.377 -3.657 2.547 1.00 98.19 93 GLY A CA 1
ATOM 721 C C . GLY A 1 93 ? -7.386 -4.717 3.009 1.00 98.19 93 GLY A C 1
ATOM 722 O O . GLY A 1 93 ? -8.252 -4.435 3.841 1.00 98.19 93 GLY A O 1
ATOM 723 N N . LEU A 1 94 ? -7.269 -5.959 2.523 1.00 98.50 94 LEU A N 1
ATOM 724 C CA . LEU A 1 94 ? -8.101 -7.071 3.001 1.00 98.50 94 LEU A CA 1
ATOM 725 C C . LEU A 1 94 ? -7.808 -7.413 4.469 1.00 98.50 94 LEU A C 1
ATOM 727 O O . LEU A 1 94 ? -8.738 -7.652 5.248 1.00 98.50 94 LEU A O 1
ATOM 731 N N . GLU A 1 95 ? -6.531 -7.441 4.848 1.00 98.38 95 GLU A N 1
ATOM 732 C CA . GLU A 1 95 ? -6.097 -7.712 6.220 1.00 98.38 95 GLU A CA 1
ATOM 733 C C . GLU A 1 95 ? -6.540 -6.609 7.183 1.00 98.38 95 GLU A C 1
ATOM 735 O O . GLU A 1 95 ? -7.112 -6.901 8.237 1.00 98.38 95 GLU A O 1
ATOM 740 N N . GLU A 1 96 ? -6.373 -5.347 6.794 1.00 97.69 96 GLU A N 1
ATOM 741 C CA . GLU A 1 96 ? -6.830 -4.192 7.560 1.00 97.69 96 GLU A CA 1
ATOM 742 C C . GLU A 1 96 ? -8.347 -4.245 7.773 1.00 97.69 96 GLU A C 1
ATOM 744 O O . GLU A 1 96 ? -8.817 -4.153 8.907 1.00 97.69 96 GLU A O 1
ATOM 749 N N . ALA A 1 97 ? -9.136 -4.480 6.718 1.00 97.19 97 ALA A N 1
ATOM 750 C CA . ALA A 1 97 ? -10.592 -4.571 6.826 1.00 97.19 97 ALA A CA 1
ATOM 751 C C . ALA A 1 97 ? -11.040 -5.693 7.782 1.00 97.19 97 ALA A C 1
ATOM 753 O O . ALA A 1 97 ? -12.003 -5.536 8.551 1.00 97.19 97 ALA A O 1
ATOM 754 N N . LYS A 1 98 ? -10.327 -6.825 7.767 1.00 97.94 98 LYS A N 1
ATOM 755 C CA . LYS A 1 98 ? -10.556 -7.942 8.687 1.00 97.94 98 LYS A CA 1
ATOM 756 C C . LYS A 1 98 ? -10.253 -7.543 10.131 1.00 97.94 98 LYS A C 1
ATOM 758 O O . LYS A 1 98 ? -11.092 -7.781 11.005 1.00 97.94 98 LYS A O 1
ATOM 763 N N . GLU A 1 99 ? -9.107 -6.921 10.392 1.00 97.38 99 GLU A N 1
ATOM 764 C CA . GLU A 1 99 ? -8.732 -6.494 11.744 1.00 97.38 99 GLU A CA 1
ATOM 765 C C . GLU A 1 99 ? -9.624 -5.361 12.264 1.00 97.38 99 GLU A C 1
ATOM 767 O O . GLU A 1 99 ? -10.035 -5.391 13.424 1.00 97.38 99 GLU A O 1
ATOM 772 N N . MET A 1 100 ? -10.055 -4.434 11.408 1.00 96.12 100 MET A N 1
ATOM 773 C CA . MET A 1 100 ? -11.028 -3.396 11.762 1.00 96.12 100 MET A CA 1
ATOM 774 C C . MET A 1 100 ? -12.379 -3.998 12.157 1.00 96.12 100 MET A C 1
ATOM 776 O O . MET A 1 100 ? -12.973 -3.626 13.175 1.00 96.12 100 MET A O 1
ATOM 780 N N . THR A 1 101 ? -12.847 -4.993 11.400 1.00 96.75 101 THR A N 1
ATOM 781 C CA . THR A 1 101 ? -14.071 -5.735 11.724 1.00 96.75 101 THR A CA 1
ATOM 782 C C . THR A 1 101 ? -13.931 -6.481 13.052 1.00 96.75 101 THR A C 1
ATOM 784 O O . THR A 1 101 ? -14.830 -6.435 13.897 1.00 96.75 101 THR A O 1
ATOM 787 N N . ARG A 1 102 ? -12.784 -7.124 13.285 1.00 97.25 102 ARG A N 1
ATOM 788 C CA . ARG A 1 102 ? -12.469 -7.794 14.552 1.00 97.25 102 ARG A CA 1
ATOM 789 C C . ARG A 1 102 ? -12.439 -6.808 15.724 1.00 97.25 102 ARG A C 1
ATOM 791 O O . ARG A 1 102 ? -13.051 -7.086 16.754 1.00 97.25 102 ARG A O 1
ATOM 798 N N . GLY A 1 103 ? -11.811 -5.646 15.558 1.00 95.88 103 GLY A N 1
ATOM 799 C CA . GLY A 1 103 ? -11.784 -4.570 16.549 1.00 95.88 103 GLY A CA 1
ATOM 800 C C . GLY A 1 103 ? -13.185 -4.075 16.913 1.00 95.88 103 GLY A C 1
ATOM 801 O O . GLY A 1 103 ? -13.491 -3.895 18.093 1.00 95.88 103 GLY A O 1
ATOM 802 N N . LYS A 1 104 ? -14.084 -3.959 15.925 1.00 94.38 104 LYS A N 1
ATOM 803 C CA . LYS A 1 104 ? -15.498 -3.617 16.153 1.00 94.38 104 LYS A CA 1
ATOM 804 C C . LYS A 1 104 ? -16.207 -4.643 17.045 1.00 94.38 104 LYS A C 1
ATOM 806 O O . LYS A 1 104 ? -16.905 -4.241 17.973 1.00 94.38 104 LYS A O 1
ATOM 811 N N . TYR A 1 105 ? -16.014 -5.944 16.810 1.00 95.56 105 TYR A N 1
ATOM 812 C CA . TYR A 1 105 ? -16.607 -7.003 17.645 1.00 95.56 105 TYR A CA 1
ATOM 813 C C . TYR A 1 105 ? -16.002 -7.074 19.048 1.00 95.56 105 TYR A C 1
ATOM 815 O O . TYR A 1 105 ? -16.717 -7.329 20.014 1.00 95.56 105 TYR A O 1
ATOM 823 N N . LEU A 1 106 ? -14.700 -6.808 19.167 1.00 95.25 106 LEU A N 1
ATOM 824 C CA . LEU A 1 106 ? -13.999 -6.713 20.451 1.00 95.25 106 LEU A CA 1
ATOM 825 C C . LEU A 1 106 ? -14.251 -5.393 21.175 1.00 95.25 106 LEU A C 1
ATOM 827 O O . LEU A 1 106 ? -13.818 -5.216 22.311 1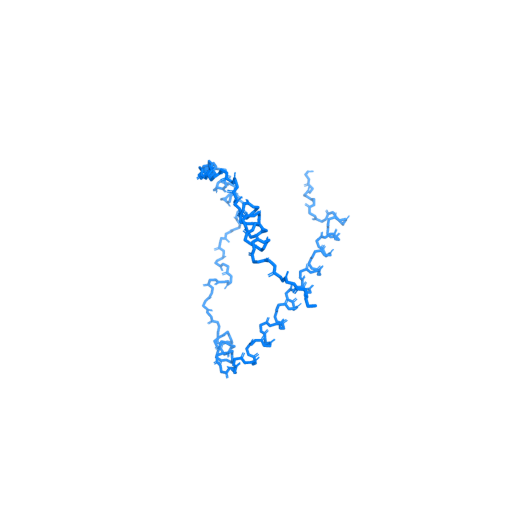.00 95.25 106 LEU A O 1
ATOM 831 N N . ASN A 1 107 ? -14.986 -4.485 20.537 1.00 90.38 107 ASN A N 1
ATOM 832 C CA . ASN A 1 107 ? -15.483 -3.275 21.147 1.00 90.38 107 ASN A CA 1
ATOM 833 C C . ASN A 1 107 ? -14.388 -2.319 21.659 1.00 90.38 107 ASN A C 1
ATOM 835 O O . ASN A 1 107 ? -14.637 -1.509 22.552 1.00 90.38 107 ASN A O 1
ATOM 839 N N . ILE A 1 108 ? -13.193 -2.396 21.070 1.00 92.19 108 ILE A N 1
ATOM 840 C CA . ILE A 1 108 ? -12.005 -1.639 21.496 1.00 92.19 108 ILE A CA 1
ATOM 841 C C . ILE A 1 108 ? -12.117 -0.137 21.212 1.00 92.19 108 ILE A C 1
ATOM 843 O O . ILE A 1 108 ? -11.400 0.658 21.804 1.00 92.19 108 ILE A O 1
ATOM 847 N N . PHE A 1 109 ? -13.036 0.251 20.325 1.00 86.50 109 PHE A N 1
ATOM 848 C CA . PHE A 1 109 ? -13.288 1.644 19.955 1.00 86.50 109 PHE A CA 1
ATOM 849 C C . PHE A 1 109 ? -14.378 2.317 20.802 1.00 86.50 109 PHE A C 1
ATOM 851 O O . PHE A 1 109 ? -14.727 3.467 20.539 1.00 86.50 109 PHE A O 1
ATOM 858 N N . LYS A 1 110 ? -14.980 1.625 21.785 1.00 86.06 110 LYS A N 1
ATOM 859 C CA . LYS A 1 110 ? -15.929 2.283 22.693 1.00 86.06 110 LYS A CA 1
ATOM 860 C C . LYS A 1 110 ? -15.162 3.025 23.781 1.00 86.06 110 LYS A C 1
ATOM 862 O O . LYS A 1 110 ? -14.471 2.408 24.584 1.00 86.06 110 LYS A O 1
ATOM 867 N N . ASN A 1 111 ? -15.362 4.336 23.849 1.00 76.00 111 ASN A N 1
ATOM 868 C CA . ASN A 1 111 ? -14.911 5.129 24.984 1.00 76.00 111 ASN A CA 1
ATOM 869 C C . ASN A 1 111 ? -15.823 4.840 26.183 1.00 76.00 111 ASN A C 1
ATOM 871 O O . ASN A 1 111 ? -17.047 4.946 26.076 1.00 76.00 111 ASN A O 1
ATOM 875 N N . ASN A 1 112 ? -15.227 4.468 27.316 1.00 67.25 112 ASN A N 1
ATOM 876 C CA . ASN A 1 112 ? -15.943 4.360 28.585 1.00 67.25 112 ASN A CA 1
ATOM 877 C C . ASN A 1 112 ? -16.362 5.776 28.999 1.00 67.25 112 ASN A C 1
ATOM 879 O O . ASN A 1 112 ? -15.504 6.594 29.329 1.00 67.25 112 ASN A O 1
ATOM 883 N N . LYS A 1 113 ? -17.656 6.076 28.885 1.00 56.28 113 LYS A N 1
ATOM 884 C CA . LYS A 1 113 ? -18.249 7.338 29.330 1.00 56.28 113 LYS A CA 1
ATOM 885 C C . LYS A 1 113 ? -18.629 7.255 30.801 1.00 56.28 113 LYS A C 1
ATOM 887 O O . LYS A 1 113 ? -19.098 6.168 31.206 1.00 56.28 113 LYS A O 1
#